Protein AF-A0A510UMY2-F1 (afdb_monomer_lite)

Structure (mmCIF, N/CA/C/O backbone):
data_AF-A0A510UMY2-F1
#
_entry.id   AF-A0A510UMY2-F1
#
loop_
_atom_site.group_PDB
_atom_site.id
_atom_site.type_symbol
_atom_site.label_atom_id
_atom_site.label_alt_id
_atom_site.label_comp_id
_atom_site.label_asym_id
_atom_site.label_entity_id
_atom_site.label_seq_id
_atom_site.pdbx_PDB_ins_code
_atom_site.Cartn_x
_atom_site.Cartn_y
_atom_site.Cartn_z
_atom_site.occupancy
_atom_site.B_iso_or_equiv
_atom_site.auth_seq_id
_atom_site.auth_comp_id
_atom_site.auth_asym_id
_atom_site.auth_atom_id
_atom_site.pdbx_PDB_model_num
ATOM 1 N N . MET A 1 1 ? -19.993 7.831 12.551 1.00 90.94 1 MET A N 1
ATOM 2 C CA . MET A 1 1 ? -19.127 7.938 11.358 1.00 90.94 1 MET A CA 1
ATOM 3 C C . MET A 1 1 ? -17.810 8.545 11.798 1.00 90.94 1 MET A C 1
ATOM 5 O O . MET A 1 1 ? -17.838 9.413 12.663 1.00 90.94 1 MET A O 1
ATOM 9 N N . ILE A 1 2 ? -16.694 8.052 11.276 1.00 94.25 2 ILE A N 1
ATOM 10 C CA . ILE A 1 2 ? -15.336 8.492 11.606 1.00 94.25 2 ILE A CA 1
ATOM 11 C C . ILE A 1 2 ? -14.684 8.956 10.308 1.00 94.25 2 ILE A C 1
ATOM 13 O O . ILE A 1 2 ? -14.764 8.242 9.310 1.00 94.25 2 ILE A O 1
ATOM 17 N N . THR A 1 3 ? -14.053 10.128 10.326 1.00 96.38 3 THR A N 1
ATOM 18 C CA . THR A 1 3 ? -13.383 10.712 9.159 1.00 96.38 3 THR A CA 1
ATOM 19 C C . THR A 1 3 ? -11.897 10.874 9.446 1.00 96.38 3 THR A C 1
ATOM 21 O O . THR A 1 3 ? -11.530 11.320 10.533 1.00 96.38 3 THR A O 1
ATOM 24 N N . PHE A 1 4 ? -11.049 10.502 8.492 1.00 93.38 4 PHE A N 1
ATOM 25 C CA . PHE A 1 4 ? -9.603 10.696 8.569 1.00 93.38 4 PHE A CA 1
ATOM 26 C C . PHE A 1 4 ? -9.018 11.033 7.201 1.00 93.38 4 PHE A C 1
ATOM 28 O O . PHE A 1 4 ? -9.518 10.576 6.173 1.00 93.38 4 PHE A O 1
ATOM 35 N N . ASP A 1 5 ? -7.935 11.801 7.218 1.00 95.81 5 ASP A N 1
ATOM 36 C CA . ASP A 1 5 ? -7.202 12.187 6.018 1.00 95.81 5 ASP A CA 1
ATOM 37 C C . ASP A 1 5 ? -6.053 11.211 5.750 1.00 95.81 5 ASP A C 1
ATOM 39 O O . ASP A 1 5 ? -5.408 10.711 6.677 1.00 95.81 5 ASP A O 1
ATOM 43 N N . TYR A 1 6 ? -5.784 10.933 4.477 1.00 93.6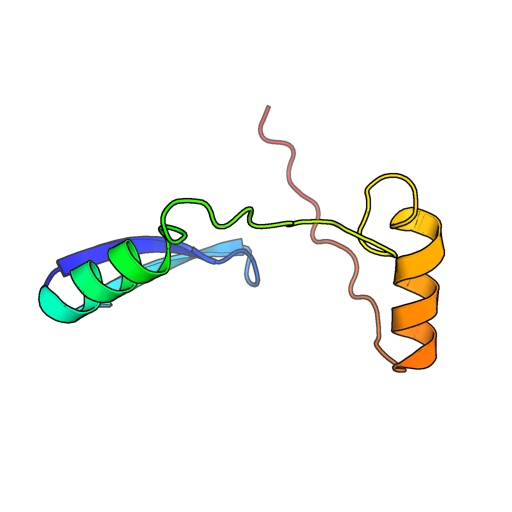2 6 TYR A N 1
ATOM 44 C CA . TYR A 1 6 ? -4.682 10.082 4.042 1.00 93.62 6 TYR A CA 1
ATOM 45 C C . TYR A 1 6 ? -4.043 10.622 2.762 1.00 93.62 6 TYR A C 1
ATOM 47 O O . TYR A 1 6 ? -4.693 11.265 1.943 1.00 93.62 6 TYR A O 1
ATOM 55 N N . LEU A 1 7 ? -2.750 10.346 2.586 1.00 95.38 7 LEU A N 1
ATOM 56 C CA . LEU A 1 7 ? -2.040 10.647 1.347 1.00 95.38 7 LEU A CA 1
ATOM 57 C C . LEU A 1 7 ? -2.308 9.534 0.327 1.00 95.38 7 LEU A C 1
ATOM 59 O O . LEU A 1 7 ? -1.896 8.390 0.530 1.00 95.38 7 LEU A O 1
ATOM 63 N N . ASP A 1 8 ? -2.965 9.859 -0.782 1.00 92.62 8 ASP A N 1
ATOM 64 C CA . ASP A 1 8 ? -3.064 8.962 -1.926 1.00 92.62 8 ASP A CA 1
ATOM 65 C C . ASP A 1 8 ? -1.744 8.977 -2.707 1.00 92.62 8 ASP A C 1
ATOM 67 O O . ASP A 1 8 ? -1.442 9.900 -3.461 1.00 92.62 8 ASP A O 1
ATOM 71 N N . HIS A 1 9 ? -0.951 7.918 -2.555 1.00 84.38 9 HIS A N 1
ATOM 72 C CA . HIS A 1 9 ? 0.331 7.770 -3.245 1.00 84.38 9 HIS A CA 1
ATOM 73 C C . HIS A 1 9 ? 0.217 7.597 -4.769 1.00 84.38 9 HIS A C 1
ATOM 75 O O . HIS A 1 9 ? 1.230 7.738 -5.453 1.00 84.38 9 HIS A O 1
ATOM 81 N N . ARG A 1 10 ? -0.968 7.304 -5.328 1.00 84.50 10 ARG A N 1
ATOM 82 C CA . ARG A 1 10 ? -1.160 7.286 -6.790 1.00 84.50 10 ARG A CA 1
ATOM 83 C C . ARG A 1 10 ? -1.279 8.685 -7.373 1.00 84.50 10 ARG A C 1
ATOM 85 O O . ARG A 1 10 ? -0.803 8.914 -8.478 1.00 84.50 10 ARG A O 1
ATOM 92 N N . THR A 1 11 ? -1.964 9.583 -6.675 1.00 90.94 11 THR A N 1
ATOM 93 C CA . THR A 1 11 ? -2.257 10.937 -7.168 1.00 90.94 11 THR A CA 1
ATOM 94 C C . THR A 1 11 ? -1.388 12.012 -6.514 1.00 90.94 11 THR A C 1
ATOM 96 O O . THR A 1 11 ? -1.315 13.128 -7.026 1.00 90.94 11 THR A O 1
ATOM 99 N N . GLY A 1 12 ? -0.721 11.686 -5.404 1.00 90.75 12 GLY A N 1
ATOM 100 C CA . GLY A 1 12 ? 0.089 12.596 -4.594 1.00 90.75 12 GLY A CA 1
ATOM 101 C C . GLY A 1 12 ? -0.730 13.584 -3.759 1.00 90.75 12 GLY A C 1
ATOM 102 O O . GLY A 1 12 ? -0.167 14.555 -3.255 1.00 90.75 12 GLY A O 1
ATOM 103 N N . LYS A 1 13 ? -2.047 13.385 -3.636 1.00 94.88 13 LYS A N 1
ATOM 104 C CA . LYS A 1 13 ? -2.962 14.311 -2.956 1.00 94.88 13 LYS A CA 1
ATOM 105 C C . LYS A 1 13 ? -3.427 13.754 -1.619 1.00 94.88 13 LYS A C 1
ATOM 107 O O . LYS A 1 13 ? -3.503 12.544 -1.433 1.00 94.88 13 LYS A O 1
ATOM 112 N N . THR A 1 14 ? -3.740 14.654 -0.693 1.00 96.38 14 THR A N 1
ATOM 113 C CA . THR A 1 14 ? -4.403 14.286 0.557 1.00 96.38 14 THR A CA 1
ATOM 114 C C . THR A 1 14 ? -5.905 14.236 0.323 1.00 96.38 14 THR A C 1
ATOM 116 O O . THR A 1 14 ? -6.488 15.244 -0.073 1.00 96.38 14 THR A O 1
ATOM 119 N N . ASP A 1 15 ? -6.506 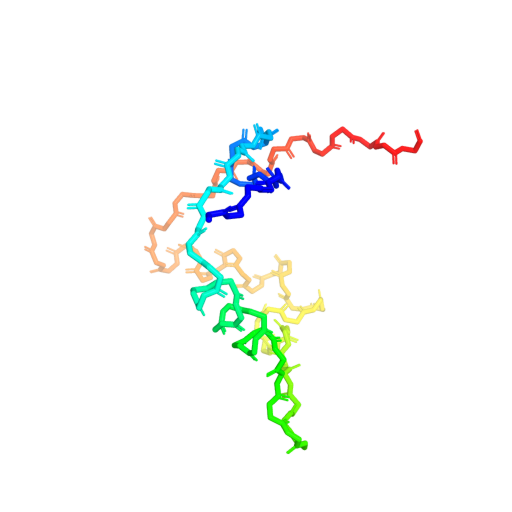13.085 0.601 1.00 95.69 15 ASP A N 1
ATOM 120 C CA . ASP A 1 15 ? -7.944 12.849 0.514 1.00 95.69 15 ASP A CA 1
ATOM 121 C C . ASP A 1 15 ? -8.513 12.492 1.892 1.00 95.69 15 ASP A C 1
ATOM 123 O O . ASP A 1 15 ? -7.801 11.997 2.769 1.00 95.69 15 ASP A O 1
ATOM 127 N N . SER A 1 16 ? -9.815 12.714 2.073 1.00 96.19 16 SER A N 1
ATOM 128 C CA . SER A 1 16 ? -10.538 12.362 3.297 1.00 96.19 16 SER A CA 1
ATOM 129 C C . SER A 1 16 ? -11.391 11.116 3.083 1.00 96.19 16 SER A C 1
ATOM 131 O O . SER A 1 16 ? -12.129 11.004 2.102 1.00 96.19 16 SER A O 1
ATOM 133 N N . LEU A 1 17 ? -11.354 10.195 4.040 1.00 94.88 17 LEU A N 1
ATOM 134 C CA . LEU A 1 17 ? -12.173 8.991 4.047 1.00 94.88 17 LEU A CA 1
ATOM 135 C C . LEU A 1 17 ? -13.097 8.988 5.263 1.00 94.88 17 LEU A C 1
ATOM 137 O O . LEU A 1 17 ? -12.641 9.106 6.397 1.00 94.88 17 LEU A O 1
ATOM 141 N N . THR A 1 18 ? -14.397 8.812 5.019 1.00 97.25 18 THR A N 1
ATOM 142 C CA . THR A 1 18 ? -15.418 8.670 6.064 1.00 97.25 18 THR A CA 1
ATOM 143 C C . THR A 1 18 ? -15.936 7.236 6.095 1.00 97.25 18 THR A C 1
ATOM 145 O O . THR A 1 18 ? -16.384 6.731 5.069 1.00 97.25 18 THR A O 1
ATOM 148 N N . LEU A 1 19 ? -15.889 6.589 7.261 1.00 96.38 19 LEU A N 1
ATOM 149 C CA . LEU A 1 19 ? -16.310 5.199 7.475 1.00 96.38 19 LEU A CA 1
ATOM 150 C C . LEU A 1 19 ? -17.259 5.064 8.671 1.00 96.38 19 LEU A C 1
ATOM 152 O O . LEU A 1 19 ? -17.305 5.916 9.569 1.00 96.38 19 LEU A O 1
ATOM 156 N N . SER A 1 20 ? -17.983 3.949 8.729 1.00 97.44 20 SER A N 1
ATOM 157 C CA . SER A 1 20 ? -18.572 3.479 9.987 1.00 97.44 20 SER A CA 1
ATOM 158 C C . SER A 1 20 ? -17.480 3.021 10.978 1.00 97.44 20 SER A C 1
ATOM 160 O O . SER A 1 20 ? -16.379 2.647 10.556 1.00 97.44 20 SER A O 1
ATOM 162 N N . PRO A 1 21 ? -17.742 3.043 12.301 1.00 95.62 21 PRO A N 1
ATOM 163 C CA . PRO A 1 21 ? -16.817 2.477 13.287 1.00 95.62 21 PRO A CA 1
ATOM 164 C C . PRO A 1 21 ? -16.446 1.013 13.001 1.00 95.62 21 PRO A C 1
ATOM 166 O O . PRO A 1 21 ? -15.284 0.633 13.134 1.00 95.62 21 PRO A O 1
ATOM 169 N N . GLU A 1 22 ? -17.404 0.202 12.556 1.00 96.44 22 GLU A N 1
ATOM 170 C CA . GLU A 1 22 ? -17.220 -1.219 12.257 1.00 96.44 22 GLU A CA 1
ATOM 171 C C . GLU A 1 22 ? -16.265 -1.432 11.073 1.00 96.44 22 GLU A C 1
ATOM 173 O O . GLU A 1 22 ? -15.347 -2.254 11.146 1.00 96.44 22 GLU A O 1
ATOM 178 N N . GLU A 1 23 ? -16.425 -0.661 9.993 1.00 95.50 23 GLU A N 1
ATOM 179 C CA . GLU A 1 23 ? -15.523 -0.710 8.835 1.00 95.50 23 GLU A CA 1
ATOM 180 C C . GLU A 1 23 ? -14.109 -0.250 9.181 1.00 95.50 23 GLU A C 1
ATOM 182 O O . GLU A 1 23 ? -13.138 -0.815 8.673 1.00 95.50 23 GLU A O 1
ATOM 187 N N . MET A 1 24 ? -13.978 0.759 10.045 1.00 93.44 24 MET A N 1
ATOM 188 C CA . MET A 1 24 ? -12.671 1.220 10.506 1.00 93.44 24 MET A CA 1
ATOM 189 C C . MET A 1 24 ? -11.943 0.113 11.274 1.00 93.44 24 MET A C 1
ATOM 191 O O . MET A 1 24 ? -10.788 -0.182 10.964 1.00 93.44 24 MET A O 1
ATOM 195 N N . ILE A 1 25 ? -12.619 -0.540 12.227 1.00 94.12 25 ILE A N 1
ATOM 196 C CA . ILE A 1 25 ? -12.041 -1.643 13.009 1.00 94.12 25 ILE A CA 1
ATOM 197 C C . ILE A 1 25 ? -11.612 -2.782 12.084 1.00 94.12 25 ILE A C 1
ATOM 199 O O . ILE A 1 25 ? -10.487 -3.267 12.202 1.00 94.12 25 ILE A O 1
ATOM 203 N N . LYS A 1 26 ? -12.460 -3.165 11.122 1.00 94.12 26 LYS A N 1
ATOM 204 C CA . LYS A 1 26 ? -12.137 -4.226 10.159 1.00 94.12 26 LYS A CA 1
ATOM 205 C C . LYS A 1 26 ? -10.844 -3.933 9.395 1.00 94.12 26 LYS A C 1
ATOM 207 O O . LYS A 1 26 ? -9.968 -4.787 9.338 1.00 94.12 26 LYS A O 1
ATOM 212 N N . ARG A 1 27 ? -10.682 -2.713 8.872 1.00 92.06 27 ARG A N 1
ATOM 213 C CA . ARG A 1 27 ? -9.466 -2.317 8.136 1.00 92.06 27 ARG A CA 1
ATOM 214 C C . ARG A 1 27 ? -8.211 -2.318 9.009 1.00 92.06 27 ARG A C 1
ATOM 216 O O . ARG A 1 27 ? -7.140 -2.663 8.520 1.00 92.06 27 ARG A O 1
ATOM 223 N N . ILE A 1 28 ? -8.329 -1.932 10.281 1.00 89.44 28 ILE A N 1
ATOM 224 C CA . ILE A 1 28 ? -7.209 -1.978 11.235 1.00 89.44 28 ILE A CA 1
ATOM 225 C C . ILE A 1 28 ? -6.793 -3.426 11.495 1.00 89.44 28 ILE A C 1
ATOM 227 O O . ILE A 1 28 ? -5.601 -3.727 11.489 1.00 89.44 28 ILE A O 1
ATOM 231 N N . VAL A 1 29 ? -7.765 -4.318 11.698 1.00 89.56 29 VAL A N 1
ATOM 232 C CA . VAL A 1 29 ? -7.507 -5.747 11.914 1.00 89.56 29 VAL A CA 1
ATOM 233 C C . VAL A 1 29 ? -6.866 -6.375 10.676 1.00 89.56 29 VAL A C 1
ATOM 235 O O . VAL A 1 29 ? -5.834 -7.019 10.816 1.00 89.56 29 VAL A O 1
ATOM 238 N N . ASP A 1 30 ? -7.390 -6.110 9.476 1.00 86.31 30 ASP A N 1
ATOM 239 C CA . ASP A 1 30 ? -6.838 -6.625 8.211 1.00 86.31 30 ASP A CA 1
ATOM 240 C C . ASP A 1 30 ? -5.393 -6.146 7.949 1.00 86.31 30 ASP A C 1
ATOM 242 O O . ASP A 1 30 ? -4.625 -6.810 7.250 1.00 86.31 30 ASP A O 1
ATOM 246 N N . HIS A 1 31 ? -4.997 -4.991 8.496 1.00 83.75 31 HIS A N 1
ATOM 247 C CA . HIS A 1 31 ? -3.626 -4.487 8.382 1.00 83.75 31 HIS A CA 1
ATOM 248 C C . HIS A 1 31 ? -2.629 -5.252 9.270 1.00 83.75 31 HIS A C 1
ATOM 250 O O . HIS A 1 31 ? -1.428 -5.270 8.977 1.00 83.75 31 HIS A O 1
ATOM 256 N N . TYR A 1 32 ? -3.098 -5.872 10.356 1.00 82.25 32 TYR A N 1
ATOM 257 C CA . TYR A 1 32 ? -2.255 -6.645 11.258 1.00 82.25 32 TYR A CA 1
ATOM 258 C C . TYR A 1 32 ? -2.116 -8.088 10.746 1.00 82.25 32 TYR A C 1
ATOM 260 O O . TYR A 1 32 ? -3.116 -8.790 10.617 1.00 82.25 32 TYR A O 1
ATOM 268 N N . PRO A 1 33 ? -0.895 -8.575 10.460 1.00 80.56 33 PRO A N 1
ATOM 269 C CA . PRO A 1 33 ? -0.713 -9.972 10.091 1.00 80.56 33 PRO A CA 1
ATOM 270 C C . PRO A 1 33 ? -1.075 -10.908 11.238 1.00 80.56 33 PRO A C 1
ATOM 272 O O . PRO A 1 33 ? -0.774 -10.626 12.398 1.00 80.56 33 PRO A O 1
ATOM 275 N N . ASP A 1 34 ? -1.592 -12.084 10.894 1.00 81.88 34 ASP A N 1
ATOM 276 C CA . ASP A 1 34 ? -1.788 -13.157 11.861 1.00 81.88 34 ASP A CA 1
ATOM 277 C C . ASP A 1 34 ? -0.503 -13.471 12.631 1.00 81.88 34 ASP A C 1
ATOM 279 O O . ASP A 1 34 ? 0.625 -13.395 12.123 1.00 81.88 34 ASP A O 1
ATOM 283 N N . LYS A 1 35 ? -0.676 -13.873 13.891 1.00 78.38 35 LYS A N 1
ATOM 284 C CA . LYS A 1 35 ? 0.439 -14.250 14.755 1.00 78.38 35 LYS A CA 1
ATOM 285 C C . LYS A 1 35 ? 1.243 -15.365 14.073 1.00 78.38 35 LYS A C 1
ATOM 287 O O . LYS A 1 35 ? 0.695 -16.398 13.713 1.00 78.38 35 LYS A O 1
ATOM 292 N N . HIS A 1 36 ? 2.553 -15.149 13.936 1.00 81.19 36 HIS A N 1
ATOM 293 C CA . HIS A 1 36 ? 3.513 -16.019 13.232 1.00 81.19 36 HIS A CA 1
ATOM 294 C C . HIS A 1 36 ? 3.511 -15.945 11.694 1.00 81.19 36 HIS A C 1
ATOM 296 O O . HIS A 1 36 ? 4.355 -16.592 11.068 1.00 81.19 36 HIS A O 1
ATOM 302 N N . PHE A 1 37 ? 2.676 -15.109 11.071 1.00 80.12 37 PHE A N 1
ATOM 303 C CA . PHE A 1 37 ? 2.754 -14.865 9.635 1.00 80.12 37 PHE A CA 1
ATOM 304 C C . PHE A 1 37 ? 3.849 -13.841 9.312 1.00 80.12 37 PHE A C 1
ATOM 306 O O . PHE A 1 37 ? 3.768 -12.661 9.657 1.00 80.12 37 PHE A O 1
ATOM 313 N N . LYS A 1 38 ? 4.909 -14.286 8.630 1.00 78.69 38 LYS A N 1
ATOM 314 C CA . LYS A 1 38 ? 5.934 -13.374 8.108 1.00 78.69 38 LYS A CA 1
ATOM 315 C C . LYS A 1 38 ? 5.442 -12.774 6.792 1.00 78.69 38 LYS A C 1
ATOM 317 O O . LYS A 1 38 ? 5.515 -13.432 5.758 1.00 78.69 38 LYS A O 1
ATOM 322 N N . ILE A 1 39 ? 5.000 -11.514 6.812 1.00 78.25 39 ILE A N 1
ATOM 323 C CA . ILE A 1 39 ? 4.743 -10.763 5.573 1.00 78.25 39 ILE A CA 1
ATOM 324 C C . ILE A 1 39 ? 6.078 -10.535 4.856 1.00 78.25 39 ILE A C 1
ATOM 326 O O . ILE A 1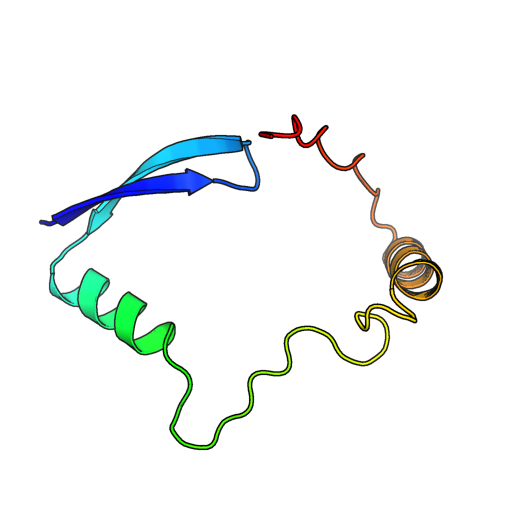 39 ? 6.915 -9.747 5.304 1.00 78.25 39 ILE A O 1
ATOM 330 N N . ILE A 1 40 ? 6.272 -11.189 3.713 1.00 79.56 40 ILE A N 1
ATOM 331 C CA . ILE A 1 40 ? 7.443 -10.974 2.863 1.00 79.56 40 ILE A CA 1
ATOM 332 C C . ILE A 1 40 ? 7.107 -9.884 1.838 1.00 79.56 40 ILE A C 1
ATOM 334 O O . ILE A 1 40 ? 6.503 -10.165 0.808 1.00 79.56 40 ILE A O 1
ATOM 338 N N . ARG A 1 41 ? 7.492 -8.629 2.115 1.00 74.94 41 ARG A N 1
ATOM 339 C CA . ARG A 1 41 ? 7.158 -7.484 1.239 1.00 74.94 41 ARG A CA 1
ATOM 340 C C . ARG A 1 41 ? 7.895 -7.495 -0.103 1.00 74.94 41 ARG A C 1
ATOM 342 O O . ARG A 1 41 ? 7.348 -7.019 -1.086 1.00 74.94 41 ARG A O 1
ATOM 349 N N . TYR A 1 42 ? 9.111 -8.041 -0.155 1.00 85.44 42 TYR A N 1
ATOM 350 C CA . TYR A 1 42 ? 9.972 -7.963 -1.339 1.00 85.44 42 TYR A CA 1
ATOM 351 C C . TYR A 1 42 ? 10.814 -9.235 -1.484 1.00 85.44 42 TYR A C 1
ATOM 353 O O . TYR A 1 42 ? 11.881 -9.357 -0.884 1.00 85.44 42 TYR A O 1
ATOM 361 N N . TYR A 1 43 ? 10.336 -10.196 -2.276 1.00 85.88 43 TYR A N 1
ATOM 362 C CA . TYR A 1 43 ? 11.062 -11.432 -2.590 1.00 85.88 43 TYR A CA 1
ATOM 363 C C . TYR A 1 43 ? 11.181 -11.660 -4.093 1.00 85.88 43 TYR A C 1
ATOM 365 O O . TYR A 1 43 ? 10.564 -10.966 -4.901 1.00 85.88 43 TYR A O 1
ATOM 373 N N . GLY A 1 44 ? 12.020 -12.625 -4.472 1.00 90.00 44 GLY A N 1
ATOM 374 C CA . GLY A 1 44 ? 12.243 -12.968 -5.873 1.00 90.00 44 GLY A CA 1
ATOM 375 C C . GLY A 1 44 ? 12.731 -11.758 -6.671 1.00 90.00 44 GLY A C 1
ATOM 376 O O . GLY A 1 44 ? 13.697 -11.093 -6.284 1.00 90.00 44 GLY A O 1
ATOM 377 N N . PHE A 1 45 ? 12.042 -11.455 -7.770 1.00 91.25 45 PHE A N 1
ATOM 378 C CA . PHE A 1 45 ? 12.371 -10.325 -8.639 1.00 91.25 45 PHE A CA 1
ATOM 379 C C . PHE A 1 45 ? 12.063 -8.955 -8.015 1.00 91.25 45 PHE A C 1
ATOM 381 O O . PHE A 1 45 ? 12.617 -7.966 -8.476 1.00 91.25 45 PHE A O 1
ATOM 388 N N . LEU A 1 46 ? 11.251 -8.884 -6.952 1.00 90.88 46 LEU A N 1
ATOM 389 C CA . LEU A 1 46 ? 10.994 -7.646 -6.204 1.00 90.88 46 LEU A CA 1
ATOM 390 C C . LEU A 1 46 ? 12.046 -7.366 -5.122 1.00 90.88 46 LEU A C 1
ATOM 392 O O . LEU A 1 46 ? 12.033 -6.293 -4.526 1.00 90.88 46 LEU A O 1
ATOM 396 N N . SER A 1 47 ? 12.957 -8.308 -4.850 1.00 91.81 47 SER A N 1
ATOM 397 C CA . SER A 1 47 ? 14.033 -8.101 -3.872 1.00 91.81 47 SER A CA 1
ATOM 398 C C . SER A 1 47 ? 14.944 -6.938 -4.278 1.00 91.81 47 SER A C 1
ATOM 400 O O . SER A 1 47 ? 15.253 -6.786 -5.457 1.00 91.81 47 SER A O 1
ATOM 402 N N . MET A 1 48 ? 15.442 -6.156 -3.310 1.00 88.06 48 MET A N 1
ATOM 403 C CA . MET A 1 48 ? 16.263 -4.954 -3.561 1.00 88.06 48 MET A CA 1
ATOM 404 C C . MET A 1 48 ? 17.396 -5.200 -4.573 1.00 88.06 48 MET A C 1
ATOM 406 O O . MET A 1 48 ? 17.603 -4.413 -5.489 1.00 88.06 48 MET A O 1
ATOM 410 N N . ARG A 1 49 ? 18.086 -6.342 -4.444 1.00 91.56 49 ARG A N 1
ATOM 411 C CA . ARG A 1 49 ? 19.212 -6.728 -5.306 1.00 91.56 49 ARG A CA 1
ATOM 412 C C . ARG A 1 49 ? 18.807 -7.060 -6.744 1.00 91.56 49 ARG A C 1
ATOM 414 O O . ARG A 1 49 ? 19.633 -6.937 -7.638 1.00 91.56 49 ARG A O 1
ATOM 421 N N . ARG A 1 50 ? 17.591 -7.563 -6.965 1.00 92.88 50 ARG A N 1
ATOM 422 C CA . ARG A 1 50 ? 17.127 -8.029 -8.284 1.00 92.88 50 ARG A CA 1
ATOM 423 C C . ARG A 1 50 ? 16.148 -7.063 -8.942 1.00 92.88 50 ARG A C 1
ATOM 425 O O . ARG A 1 50 ? 16.014 -7.124 -10.157 1.00 92.88 50 ARG A O 1
ATOM 432 N N . ARG A 1 51 ? 15.496 -6.182 -8.176 1.00 92.12 51 ARG A N 1
ATOM 433 C CA . ARG A 1 51 ? 14.414 -5.306 -8.648 1.00 92.12 51 ARG A CA 1
ATOM 434 C C . ARG A 1 51 ? 14.832 -4.457 -9.840 1.00 92.12 51 ARG A C 1
ATOM 436 O O . ARG A 1 51 ? 14.092 -4.425 -10.812 1.00 92.12 51 ARG A O 1
ATOM 443 N N . GLY A 1 52 ? 16.011 -3.833 -9.780 1.00 90.50 52 GLY A N 1
ATOM 444 C CA . GLY A 1 52 ? 16.506 -2.951 -10.844 1.00 90.50 52 GLY A CA 1
ATOM 445 C C . GLY A 1 52 ? 16.584 -3.631 -12.212 1.00 90.50 52 GLY A C 1
ATOM 446 O O . GLY A 1 52 ? 16.167 -3.046 -13.203 1.00 90.50 52 GLY A O 1
ATOM 447 N N . ASP A 1 53 ? 17.016 -4.892 -12.253 1.00 93.38 53 ASP A N 1
ATOM 448 C CA . ASP A 1 53 ? 17.201 -5.616 -13.517 1.00 93.38 53 ASP A CA 1
ATOM 449 C C . ASP A 1 53 ? 15.989 -6.471 -13.899 1.00 93.38 53 ASP A C 1
ATOM 451 O O . ASP A 1 53 ? 15.673 -6.646 -15.077 1.00 93.38 53 ASP A O 1
ATOM 455 N N . ALA A 1 54 ? 15.330 -7.072 -12.908 1.00 93.94 54 ALA A N 1
ATOM 456 C CA . ALA A 1 54 ? 14.304 -8.082 -13.129 1.00 93.94 54 ALA A CA 1
ATOM 457 C C . ALA A 1 54 ? 12.910 -7.475 -13.309 1.00 93.94 54 ALA A C 1
ATOM 459 O O . ALA A 1 54 ? 12.144 -7.968 -14.135 1.00 93.94 54 ALA A O 1
ATOM 460 N N . LEU A 1 55 ? 12.580 -6.401 -12.585 1.00 91.38 55 LEU A N 1
ATOM 461 C CA . LEU A 1 55 ? 11.260 -5.775 -12.670 1.00 91.38 55 LEU A CA 1
ATOM 462 C C . LEU A 1 55 ? 10.986 -5.154 -14.057 1.00 91.38 55 LEU A C 1
ATOM 464 O O . LEU A 1 55 ? 9.909 -5.418 -14.594 1.00 91.38 55 LEU A O 1
ATOM 468 N N . PRO A 1 56 ? 11.936 -4.451 -14.715 1.00 91.75 56 PRO A N 1
ATOM 469 C CA . PRO A 1 56 ? 11.719 -3.953 -16.078 1.00 91.75 56 PRO A CA 1
ATOM 470 C C . PRO A 1 56 ? 11.441 -5.063 -17.097 1.00 91.75 56 PRO A C 1
ATOM 472 O O . PRO A 1 56 ? 10.625 -4.887 -17.998 1.00 91.75 56 PRO A O 1
ATOM 475 N N . ARG A 1 57 ? 12.069 -6.237 -16.940 1.00 93.50 57 ARG A N 1
ATOM 476 C CA . ARG A 1 57 ? 11.824 -7.396 -17.816 1.00 93.50 57 ARG A CA 1
ATOM 477 C C . ARG A 1 57 ? 10.407 -7.938 -17.660 1.00 93.50 57 ARG A C 1
ATOM 479 O O . ARG A 1 57 ? 9.799 -8.324 -18.652 1.00 93.50 57 ARG A O 1
ATOM 486 N N . VAL A 1 58 ? 9.883 -7.952 -16.432 1.00 92.69 58 VAL A N 1
ATOM 487 C CA . VAL A 1 58 ? 8.494 -8.343 -16.158 1.00 92.69 58 VAL A CA 1
ATOM 488 C C . VAL A 1 58 ? 7.528 -7.355 -16.810 1.00 92.69 58 VAL A C 1
ATOM 490 O O . VAL A 1 58 ? 6.611 -7.789 -17.500 1.00 92.69 58 VAL A O 1
ATOM 493 N N . TYR A 1 59 ? 7.761 -6.046 -16.676 1.00 92.75 59 TYR A N 1
ATOM 494 C CA . TYR A 1 59 ? 6.926 -5.038 -17.338 1.00 92.75 59 TYR A CA 1
ATOM 495 C C . TYR A 1 59 ? 6.929 -5.177 -18.861 1.00 92.75 59 TYR A C 1
ATOM 497 O O . TYR A 1 59 ? 5.859 -5.176 -19.466 1.00 92.75 59 TYR A O 1
ATOM 505 N N . ALA A 1 60 ? 8.100 -5.384 -19.470 1.00 92.69 60 ALA A N 1
ATOM 506 C CA . ALA A 1 60 ? 8.213 -5.620 -20.908 1.00 92.69 60 ALA A CA 1
ATOM 507 C C . ALA A 1 60 ? 7.452 -6.881 -21.351 1.00 92.69 60 ALA A C 1
ATOM 509 O O . ALA A 1 60 ? 6.721 -6.840 -22.337 1.00 92.69 60 ALA A O 1
ATOM 510 N N . ALA A 1 61 ? 7.572 -7.984 -20.605 1.00 94.56 61 ALA A N 1
ATOM 511 C CA . ALA A 1 61 ? 6.857 -9.227 -20.900 1.00 94.56 61 ALA A CA 1
ATOM 512 C C . ALA A 1 61 ? 5.329 -9.085 -20.776 1.00 94.56 61 ALA A C 1
ATOM 514 O O . ALA A 1 61 ? 4.591 -9.769 -21.480 1.00 94.56 61 ALA A O 1
ATOM 515 N N . LEU A 1 62 ? 4.860 -8.197 -19.895 1.00 94.56 62 LEU A N 1
ATOM 516 C CA . LEU A 1 62 ? 3.442 -7.887 -19.697 1.00 94.56 62 LEU A CA 1
ATOM 517 C C . LEU A 1 62 ? 2.922 -6.778 -20.628 1.00 94.56 62 LEU A C 1
ATOM 519 O O . LEU A 1 62 ? 1.736 -6.462 -20.577 1.00 94.56 62 LEU A O 1
ATOM 523 N N . GLY A 1 63 ? 3.781 -6.168 -21.453 1.00 92.88 63 GLY A N 1
ATOM 524 C CA . GLY A 1 63 ? 3.410 -5.040 -22.314 1.00 92.88 63 GLY A CA 1
ATOM 525 C C . GLY A 1 63 ? 2.999 -3.781 -21.542 1.00 92.88 63 GLY A C 1
ATOM 526 O O . GLY A 1 63 ? 2.233 -2.971 -22.057 1.00 92.88 63 GLY A O 1
ATOM 527 N N . MET A 1 64 ? 3.466 -3.620 -20.300 1.00 91.44 64 MET A N 1
ATOM 528 C CA . MET A 1 64 ? 3.139 -2.462 -19.464 1.00 91.44 64 MET A CA 1
ATOM 529 C C . MET A 1 64 ? 4.050 -1.280 -19.806 1.00 91.44 64 M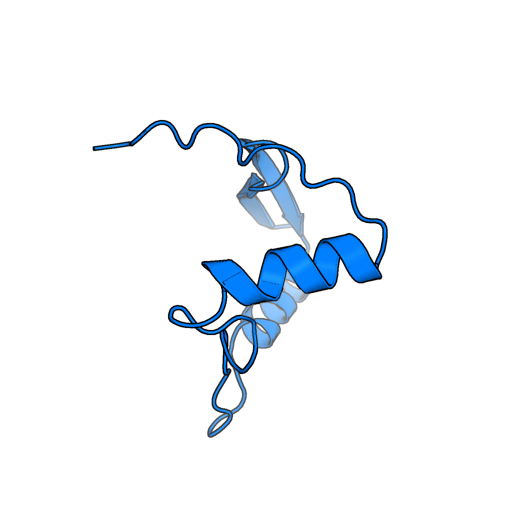ET A C 1
ATOM 531 O O . MET A 1 64 ? 5.271 -1.431 -19.884 1.00 91.44 64 MET A O 1
ATOM 535 N N . THR A 1 65 ? 3.471 -0.088 -19.952 1.00 80.50 65 THR A N 1
ATOM 536 C CA . THR A 1 65 ? 4.227 1.166 -20.023 1.00 80.50 65 THR A CA 1
ATOM 537 C C . THR A 1 65 ? 4.607 1.601 -18.611 1.00 80.50 65 THR A C 1
ATOM 539 O O . THR A 1 65 ? 3.758 1.706 -17.726 1.00 80.50 65 THR A O 1
ATOM 542 N N . ILE A 1 66 ? 5.903 1.808 -18.373 1.00 72.62 66 ILE A N 1
ATOM 543 C CA . ILE A 1 66 ? 6.394 2.329 -17.096 1.00 72.62 66 ILE A CA 1
ATOM 544 C C . ILE A 1 66 ? 6.233 3.847 -17.158 1.00 72.62 66 ILE A C 1
ATOM 546 O O . ILE A 1 66 ? 7.020 4.519 -17.822 1.00 72.62 66 ILE A O 1
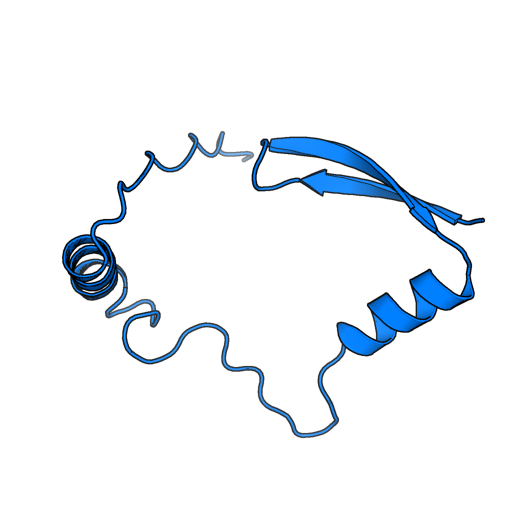ATOM 550 N N . GLU A 1 67 ? 5.207 4.378 -16.497 1.00 67.31 67 GLU A N 1
ATOM 551 C CA . GLU A 1 67 ? 5.142 5.813 -16.220 1.00 67.31 67 GLU A CA 1
ATOM 552 C C . GLU A 1 67 ? 6.349 6.192 -15.355 1.00 67.31 67 GLU A C 1
ATOM 554 O O . GLU A 1 67 ? 6.710 5.454 -14.431 1.00 67.31 67 GLU A O 1
ATOM 559 N N . ALA A 1 68 ? 7.001 7.312 -15.673 1.00 59.34 68 ALA A N 1
ATOM 560 C CA . ALA A 1 68 ? 8.115 7.803 -14.873 1.00 59.34 68 ALA A CA 1
ATOM 561 C C . ALA A 1 68 ? 7.664 7.950 -13.413 1.00 59.34 68 ALA A C 1
ATOM 563 O O . ALA A 1 68 ? 6.567 8.443 -13.141 1.00 59.34 68 ALA A O 1
ATOM 564 N N . GLU A 1 69 ? 8.500 7.488 -12.481 1.00 59.34 69 GLU A N 1
ATOM 565 C CA . GLU A 1 69 ? 8.232 7.649 -11.054 1.00 59.34 69 GLU A CA 1
ATOM 566 C C . GLU A 1 69 ? 8.022 9.155 -10.803 1.00 59.34 69 GLU A C 1
ATOM 568 O O . GLU A 1 69 ? 8.854 9.952 -11.255 1.00 59.34 69 GLU A O 1
ATOM 573 N N . PRO A 1 70 ? 6.901 9.578 -10.185 1.00 53.62 70 PRO A N 1
ATOM 574 C CA . PRO A 1 70 ? 6.683 10.992 -9.917 1.00 53.62 70 PRO A CA 1
ATOM 575 C C . PRO A 1 70 ? 7.876 11.499 -9.114 1.00 53.62 70 PRO A C 1
ATOM 577 O O . PRO A 1 70 ? 8.319 10.805 -8.196 1.00 53.62 70 PRO A O 1
ATOM 580 N N . GLU A 1 71 ? 8.416 12.670 -9.472 1.00 50.28 71 GLU A N 1
ATOM 581 C CA . GLU A 1 71 ? 9.522 13.268 -8.727 1.00 50.28 71 GLU A CA 1
ATOM 582 C C . GLU A 1 71 ? 9.124 13.332 -7.252 1.00 50.28 71 GLU A C 1
ATOM 584 O O . GLU A 1 71 ? 8.286 14.138 -6.839 1.00 50.28 71 GLU A O 1
ATOM 589 N N . ILE A 1 72 ? 9.704 12.442 -6.447 1.00 51.75 72 ILE A N 1
ATOM 590 C CA . ILE A 1 72 ? 9.585 12.520 -5.004 1.00 51.75 72 ILE A CA 1
ATOM 591 C C . ILE A 1 72 ? 10.339 13.790 -4.651 1.00 51.75 72 ILE A C 1
ATOM 593 O O . ILE A 1 72 ? 11.570 13.790 -4.603 1.00 51.75 72 ILE A O 1
ATOM 597 N N . ARG A 1 73 ? 9.609 14.893 -4.446 1.00 47.69 73 ARG A N 1
ATOM 598 C CA . ARG A 1 73 ? 10.165 16.096 -3.835 1.00 47.69 73 ARG A CA 1
ATOM 599 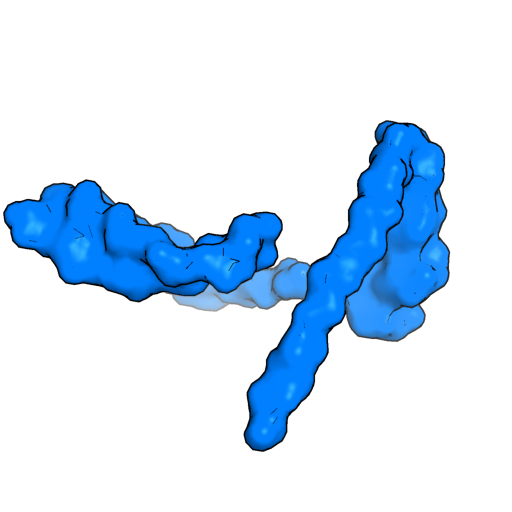C C . ARG A 1 73 ? 10.798 15.627 -2.536 1.00 47.69 73 ARG A C 1
ATOM 601 O O . ARG A 1 73 ? 10.085 15.233 -1.616 1.00 47.69 73 ARG A O 1
ATOM 608 N N . SER A 1 74 ? 12.126 15.590 -2.502 1.00 39.00 74 SER A N 1
ATOM 609 C CA . SER A 1 74 ? 12.885 15.198 -1.327 1.00 39.00 74 SER A CA 1
ATOM 610 C C . SER A 1 74 ? 12.486 16.140 -0.196 1.00 39.00 74 SER A C 1
ATOM 612 O O . SER A 1 74 ? 12.935 17.283 -0.154 1.00 39.00 74 SER A O 1
ATOM 614 N N . MET A 1 75 ? 11.589 15.695 0.682 1.00 40.16 75 MET A N 1
ATOM 615 C CA . MET A 1 75 ? 11.380 16.323 1.978 1.00 40.16 75 MET A CA 1
ATOM 616 C C . MET A 1 75 ? 12.526 15.837 2.859 1.00 40.16 75 MET A C 1
ATOM 618 O O . MET A 1 75 ? 12.418 14.825 3.549 1.00 40.16 75 MET A O 1
ATOM 622 N N . ILE A 1 76 ? 13.660 16.521 2.709 1.00 39.41 76 ILE A N 1
ATOM 623 C CA . ILE A 1 76 ? 14.569 16.776 3.824 1.00 39.41 76 ILE A CA 1
ATOM 624 C C . ILE A 1 76 ? 14.083 18.075 4.460 1.00 39.41 76 ILE A C 1
ATOM 626 O O . ILE A 1 76 ? 13.778 19.012 3.684 1.00 39.41 76 ILE A O 1
#

InterPro domains:
  IPR007069 Transposase, IS801/IS1294 [PF04986] (2-49)

Radius of gyration: 17.6 Å; chains: 1; bounding box: 38×33×37 Å

Organism: Aliivibrio fischeri (NCBI:txid668)

Secondary structure (DSSP, 8-state):
-EEEEEEETTTTEEEEEEE-HHHHHHHHHHHSPPTT----SS-GGGSHHHHHHHHHHHHHHTT---PPPP------

pLDDT: mean 84.8, std 14.77, range [39.0, 97.44]

Sequence (76 aa):
MITFDYLDHRTGKTDSLTLSPEEMIKRIVDHYPDKHFKIIRYYGFLSMRRRGDALPRVYAALGMTIEAEPEIRSMI

Foldseek 3Di:
DDKDWDQDQVVRDIDMDDDDPVVVVVVVVVVDDDVPDDPDPADDCRHPVNVVPRVVVVCVVVVHDDDPNPPPPPPD